Protein AF-A0A377VUH7-F1 (afdb_monomer_lite)

pLDDT: mean 91.0, std 14.17, range [32.56, 98.12]

Secondary structure (DSSP, 8-state):
-EEE-SSHHHHHHHHHHHTTTPPP-EEE-TTSPPPEEEEEEETTEEEEEEEE----TT--SHHHHHHHHHHHTT-S-EEEE--SSSTTTTHHHHHHHHHHTT--EEEE--SS--GGGTT-SEE---HHHHHHHH---SSHHHHHHHHHHHHHHTT---SSSSTTSS--

Sequence (168 aa):
MGLTGIDDAARALSQALANVNVKCDFVSVPTHPTITKLRVLSRNQQLIRLDFEEGFSGVDPQPMHERIQQALGSIGALVLSDYAKGALTSVQTMIRLAREAGVPVLIDPKGTDFERYRGATLLTPNLSEFEAVVGKCQDEAQIVERGMKLIAEFELVGAAGDAALSRG

Foldseek 3Di:
DEEAEPDPVVVVVCVVCVVVVHDDDYDYDPVAHGWDWDFDDDPNDTDDIDTRQQAPAPPDLVVVLVVLLVCLVPDQAAEAEDPVRHNCVVVLSSLVSNVVSVHAYEYADDDQPCLSVANHQYYDYDQVNLCSNQNDDPDPVSVVVSVVVVCVVRVHNYDDDDPPPPPD

Organism: Klebsiella pneumoniae (NCBI:txid573)

Radius of gyration: 18.57 Å; chains: 1; bounding box: 60×32×43 Å

InterPro domains:
  IPR011611 Carbohydrate kinase PfkB [PF00294] (1-154)
  IPR029056 Ribokinase-like [G3DSA:3.40.1190.20] (1-164)
  IPR029056 Ribokinase-like [SSF53613] (2-152)

Structure (mmCIF, N/CA/C/O backbone):
data_AF-A0A377VUH7-F1
#
_entry.id   AF-A0A377VUH7-F1
#
loop_
_atom_site.group_PDB
_atom_site.id
_atom_site.type_symbol
_atom_site.label_atom_id
_atom_site.label_alt_id
_atom_site.label_comp_id
_atom_site.label_asym_id
_atom_site.label_entity_id
_atom_site.label_seq_id
_atom_site.pdbx_PDB_ins_code
_atom_site.Cartn_x
_atom_site.Cartn_y
_atom_site.Cartn_z
_atom_site.occupancy
_atom_site.B_iso_or_equiv
_atom_site.auth_seq_id
_atom_site.auth_comp_id
_atom_site.auth_asym_id
_atom_site.auth_atom_id
_atom_site.pdbx_PDB_model_num
ATOM 1 N N . MET A 1 1 ? 2.798 -7.589 -6.810 1.00 94.56 1 MET A N 1
ATOM 2 C CA . MET A 1 1 ? 3.135 -6.454 -7.699 1.00 94.56 1 MET A CA 1
ATOM 3 C C . MET A 1 1 ? 3.895 -5.411 -6.899 1.00 94.56 1 MET A C 1
ATOM 5 O O . MET A 1 1 ? 3.765 -5.406 -5.681 1.00 94.56 1 MET A O 1
ATOM 9 N N . GLY A 1 2 ? 4.705 -4.575 -7.543 1.00 95.38 2 GLY A N 1
ATOM 10 C CA . GLY A 1 2 ? 5.505 -3.546 -6.867 1.00 95.38 2 GLY A CA 1
ATOM 11 C C . GLY A 1 2 ? 6.485 -2.861 -7.817 1.00 95.38 2 GLY A C 1
ATOM 12 O O . GLY A 1 2 ? 6.648 -3.317 -8.949 1.00 95.38 2 GLY A O 1
ATOM 13 N N . LEU A 1 3 ? 7.101 -1.768 -7.370 1.00 96.44 3 LEU A N 1
ATOM 14 C CA . LEU A 1 3 ? 8.149 -1.065 -8.114 1.00 96.44 3 LEU A CA 1
ATOM 15 C C . LEU A 1 3 ? 9.523 -1.589 -7.687 1.00 96.44 3 LEU A C 1
ATOM 17 O O . LEU A 1 3 ? 9.773 -1.758 -6.493 1.00 96.44 3 LEU A O 1
ATOM 21 N N . THR A 1 4 ? 10.406 -1.841 -8.649 1.00 97.19 4 THR A N 1
ATOM 22 C CA . THR A 1 4 ? 11.798 -2.247 -8.393 1.00 97.19 4 THR A CA 1
ATOM 23 C C . THR A 1 4 ? 12.743 -1.504 -9.323 1.00 97.19 4 THR A C 1
ATOM 25 O O . THR A 1 4 ? 12.325 -1.029 -10.376 1.00 97.19 4 THR A O 1
ATOM 28 N N . GLY A 1 5 ? 14.028 -1.464 -8.986 1.00 96.50 5 GLY A N 1
ATOM 29 C CA . GLY A 1 5 ? 15.066 -1.114 -9.949 1.00 96.50 5 GLY A CA 1
ATOM 30 C C . GLY A 1 5 ? 15.315 -2.226 -10.970 1.00 96.50 5 GLY A C 1
ATOM 31 O O . GLY A 1 5 ? 14.599 -3.236 -11.024 1.00 96.50 5 GLY A O 1
ATOM 32 N N . ILE A 1 6 ? 16.363 -2.040 -11.772 1.00 96.38 6 ILE A N 1
ATOM 33 C CA . ILE A 1 6 ? 16.951 -3.079 -12.631 1.00 96.38 6 ILE A CA 1
ATOM 34 C C . ILE A 1 6 ? 18.318 -3.442 -12.048 1.00 96.38 6 ILE A C 1
ATOM 36 O O . ILE A 1 6 ? 19.361 -3.017 -12.539 1.00 96.38 6 ILE A O 1
ATOM 40 N N . ASP A 1 7 ? 18.304 -4.191 -10.950 1.00 96.00 7 ASP A N 1
ATOM 41 C CA . ASP A 1 7 ? 19.492 -4.465 -10.143 1.00 96.00 7 ASP A CA 1
ATOM 42 C C . ASP A 1 7 ? 19.489 -5.876 -9.529 1.00 96.00 7 ASP A C 1
ATOM 44 O O . ASP A 1 7 ? 18.538 -6.656 -9.654 1.00 96.00 7 ASP A O 1
ATOM 48 N N . ASP A 1 8 ? 20.597 -6.224 -8.870 1.00 96.50 8 ASP A N 1
ATOM 49 C CA . ASP A 1 8 ? 20.756 -7.500 -8.166 1.00 96.50 8 ASP A CA 1
ATOM 50 C C . ASP A 1 8 ? 19.729 -7.699 -7.055 1.00 96.50 8 ASP A C 1
ATOM 52 O O . ASP A 1 8 ? 19.264 -8.819 -6.836 1.00 96.50 8 ASP A O 1
ATOM 56 N N . ALA A 1 9 ? 19.334 -6.619 -6.383 1.00 96.19 9 ALA A N 1
ATOM 57 C CA . ALA A 1 9 ? 18.334 -6.668 -5.331 1.00 96.19 9 ALA A CA 1
ATOM 58 C C . ALA A 1 9 ? 16.955 -7.077 -5.878 1.00 96.19 9 ALA A C 1
ATOM 60 O O . ALA A 1 9 ? 16.310 -7.942 -5.284 1.00 96.19 9 ALA A O 1
ATOM 61 N N . ALA A 1 10 ? 16.531 -6.557 -7.036 1.00 97.19 10 ALA A N 1
ATOM 62 C CA . ALA A 1 10 ? 15.299 -6.977 -7.708 1.00 97.19 10 ALA A CA 1
ATOM 63 C C . ALA A 1 10 ? 15.331 -8.465 -8.094 1.00 97.19 10 ALA A C 1
ATOM 65 O 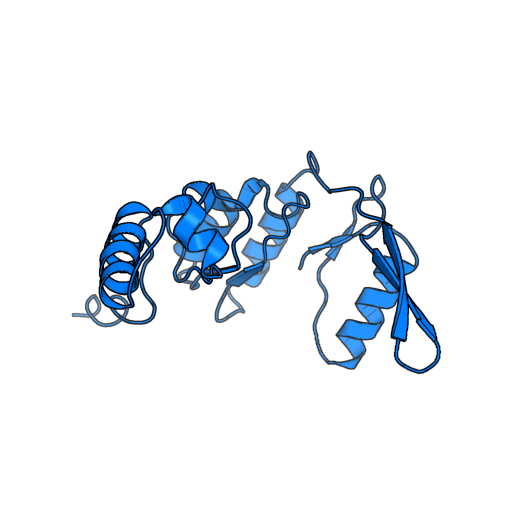O . ALA A 1 10 ? 14.337 -9.183 -7.920 1.00 97.19 10 ALA A O 1
ATOM 66 N N . ARG A 1 11 ? 16.478 -8.951 -8.594 1.00 97.19 11 ARG A N 1
ATOM 67 C CA . ARG A 1 11 ? 16.670 -10.370 -8.945 1.00 97.19 11 ARG A CA 1
ATOM 68 C C . ARG A 1 11 ? 16.591 -11.268 -7.716 1.00 97.19 11 ARG A C 1
ATOM 70 O O . ARG A 1 11 ? 15.830 -12.235 -7.718 1.00 97.19 11 ARG A O 1
ATOM 77 N N . ALA A 1 12 ? 17.325 -10.918 -6.663 1.00 96.81 12 ALA A N 1
ATOM 78 C CA . ALA A 1 12 ? 17.329 -11.653 -5.405 1.00 96.81 12 ALA A CA 1
ATOM 79 C C . ALA A 1 12 ? 15.931 -11.687 -4.767 1.00 96.81 12 ALA A C 1
ATOM 81 O O . ALA A 1 12 ? 15.479 -12.749 -4.341 1.00 96.81 12 ALA A O 1
ATOM 82 N N . LEU A 1 13 ? 15.215 -10.556 -4.771 1.00 96.94 13 LEU A N 1
ATOM 83 C CA . LEU A 1 13 ? 13.836 -10.465 -4.290 1.00 96.94 13 LEU A CA 1
ATOM 84 C C . LEU A 1 13 ? 12.902 -11.389 -5.080 1.00 96.94 13 LEU A C 1
ATOM 86 O O . LEU A 1 13 ? 12.143 -12.156 -4.488 1.00 96.94 13 LEU A O 1
ATOM 90 N N . SER A 1 14 ? 12.984 -11.349 -6.411 1.00 96.94 14 SER A N 1
ATOM 91 C CA . SER A 1 14 ? 12.152 -12.182 -7.285 1.00 96.94 14 SER A CA 1
ATOM 92 C C . SER A 1 14 ? 12.394 -13.673 -7.048 1.00 96.94 14 SER A C 1
ATOM 94 O O . SER A 1 14 ? 11.439 -14.440 -6.961 1.00 96.94 14 SER A O 1
ATOM 96 N N . GLN A 1 15 ? 13.657 -14.080 -6.886 1.00 97.38 15 GLN A N 1
ATOM 97 C CA . GLN A 1 15 ? 14.022 -15.469 -6.612 1.00 97.38 15 GLN A CA 1
ATOM 98 C C . GLN A 1 15 ? 13.568 -15.925 -5.220 1.00 97.38 15 GLN A C 1
ATOM 100 O O . GLN A 1 15 ? 13.014 -17.014 -5.082 1.00 97.38 15 GLN A O 1
ATOM 105 N N . ALA A 1 16 ? 13.753 -15.093 -4.192 1.00 97.12 16 ALA A N 1
ATOM 106 C CA . ALA A 1 16 ? 13.320 -15.405 -2.833 1.00 97.12 16 ALA A CA 1
ATOM 107 C C . ALA A 1 16 ? 11.798 -15.607 -2.748 1.00 97.12 16 ALA A C 1
ATOM 109 O O . ALA A 1 16 ? 11.340 -16.546 -2.101 1.00 97.12 16 ALA A O 1
ATOM 110 N N . LEU A 1 17 ? 11.025 -14.766 -3.441 1.00 97.31 17 LEU A N 1
ATOM 111 C CA . LEU A 1 17 ? 9.568 -14.879 -3.520 1.00 97.31 17 LEU A CA 1
ATOM 112 C C . LEU A 1 17 ? 9.122 -16.097 -4.340 1.00 97.31 17 LEU A C 1
ATOM 114 O O . LEU A 1 17 ? 8.213 -16.815 -3.925 1.00 97.31 17 LEU A O 1
ATOM 118 N N . ALA A 1 18 ? 9.800 -16.393 -5.451 1.00 96.75 18 ALA A N 1
ATOM 119 C CA . ALA A 1 18 ? 9.519 -17.591 -6.240 1.00 96.75 18 ALA A CA 1
ATOM 120 C C . ALA A 1 18 ? 9.730 -18.882 -5.428 1.00 96.75 18 ALA A C 1
ATOM 122 O O . ALA A 1 18 ? 8.913 -19.796 -5.515 1.00 96.75 18 ALA A O 1
ATOM 123 N N . ASN A 1 19 ? 10.760 -18.934 -4.574 1.00 97.56 19 ASN A N 1
ATOM 124 C CA . ASN A 1 19 ? 11.036 -20.084 -3.701 1.00 97.56 19 ASN A CA 1
ATOM 125 C C . ASN A 1 19 ? 9.917 -20.365 -2.681 1.00 97.56 19 ASN A C 1
ATOM 127 O O . ASN A 1 19 ? 9.835 -21.474 -2.157 1.00 97.56 19 ASN A O 1
ATOM 131 N N . VAL A 1 20 ? 9.058 -19.381 -2.402 1.00 97.12 20 VAL A N 1
ATOM 132 C CA . VAL A 1 20 ? 7.871 -19.525 -1.542 1.00 97.12 20 VAL A CA 1
ATOM 133 C C . VAL A 1 20 ? 6.564 -19.482 -2.344 1.00 97.12 20 VAL A C 1
ATOM 135 O O . VAL A 1 20 ? 5.500 -19.231 -1.786 1.00 97.12 20 VAL A O 1
ATOM 138 N N . ASN A 1 21 ? 6.633 -19.757 -3.652 1.00 96.62 21 ASN A N 1
ATOM 139 C CA . ASN A 1 21 ? 5.503 -19.802 -4.588 1.00 96.62 21 ASN A CA 1
ATOM 140 C C . ASN A 1 21 ? 4.727 -18.480 -4.723 1.00 96.62 21 ASN A C 1
ATOM 142 O O . ASN A 1 21 ? 3.541 -18.477 -5.053 1.00 96.62 21 ASN A O 1
ATOM 146 N N . VAL A 1 22 ? 5.392 -17.343 -4.511 1.00 96.69 22 VAL A N 1
ATOM 147 C CA . VAL A 1 22 ? 4.812 -16.022 -4.768 1.00 96.69 22 VAL A CA 1
ATOM 148 C C . VAL A 1 22 ? 5.155 -15.593 -6.191 1.00 96.69 22 VAL A C 1
ATOM 150 O O . VAL A 1 22 ? 6.320 -15.398 -6.540 1.00 96.69 22 VAL A O 1
ATOM 153 N N . LYS A 1 23 ? 4.125 -15.418 -7.027 1.00 94.75 23 LYS A N 1
ATOM 154 C CA . LYS A 1 23 ? 4.284 -14.875 -8.379 1.00 94.75 23 LYS A CA 1
ATOM 155 C C . LYS A 1 23 ? 4.610 -13.383 -8.306 1.00 94.75 23 LYS A C 1
ATOM 157 O O . LYS A 1 23 ? 3.807 -12.577 -7.835 1.00 94.75 23 LYS A O 1
ATOM 162 N N . CYS A 1 24 ? 5.773 -13.019 -8.830 1.00 95.06 24 CYS A N 1
ATOM 163 C CA . CYS A 1 24 ? 6.208 -11.634 -8.932 1.00 95.06 24 CYS A CA 1
ATOM 164 C C . CYS A 1 24 ? 5.764 -11.022 -10.259 1.00 95.06 24 CYS A C 1
ATOM 166 O O . CYS A 1 24 ? 5.950 -11.610 -11.320 1.00 95.06 24 CYS A O 1
ATOM 168 N N . ASP A 1 25 ? 5.218 -9.814 -10.183 1.00 95.56 25 ASP A N 1
ATOM 169 C CA . ASP A 1 25 ? 4.875 -8.991 -11.339 1.00 95.56 25 ASP A CA 1
ATOM 170 C C . ASP A 1 25 ? 5.307 -7.549 -11.033 1.00 95.56 25 ASP A C 1
ATOM 172 O O . ASP A 1 25 ? 4.517 -6.716 -10.581 1.00 95.56 25 ASP A O 1
ATOM 176 N N . PHE A 1 26 ? 6.620 -7.308 -11.120 1.00 96.88 26 PHE A N 1
ATOM 177 C CA . PHE A 1 26 ? 7.263 -6.046 -10.736 1.00 96.88 26 PHE A CA 1
ATOM 178 C C . PHE A 1 26 ? 7.413 -5.088 -11.911 1.00 96.88 26 PHE A C 1
ATOM 180 O O . PHE A 1 26 ? 7.866 -5.484 -12.990 1.00 96.88 26 PHE A O 1
ATOM 187 N N . VAL A 1 27 ? 7.029 -3.831 -11.716 1.00 96.75 27 VAL A N 1
ATOM 188 C CA . VAL A 1 27 ? 7.291 -2.753 -12.670 1.00 96.75 27 VAL A CA 1
ATOM 189 C C . VAL A 1 27 ? 8.708 -2.266 -12.410 1.00 96.75 27 VAL A C 1
ATOM 191 O O . VAL A 1 27 ? 9.000 -1.702 -11.356 1.00 96.75 27 VAL A O 1
ATOM 194 N N . SER A 1 28 ? 9.595 -2.518 -13.365 1.00 96.50 28 SER A N 1
ATOM 195 C CA . SER A 1 28 ? 10.984 -2.090 -13.271 1.00 96.50 28 SER A CA 1
ATOM 196 C C . SER A 1 28 ? 11.128 -0.618 -13.649 1.00 96.50 28 SER A C 1
ATOM 198 O O . SER A 1 28 ? 10.630 -0.182 -14.685 1.00 96.50 28 SER A O 1
ATOM 200 N N . VAL A 1 29 ? 11.852 0.131 -12.826 1.00 96.12 29 VAL A N 1
ATOM 201 C CA . VAL A 1 29 ? 12.105 1.564 -12.961 1.00 96.12 29 VAL A CA 1
ATOM 202 C C . VAL A 1 29 ? 13.625 1.760 -13.036 1.00 96.12 29 VAL A C 1
ATOM 204 O O . VAL A 1 29 ? 14.283 1.763 -12.001 1.00 96.12 29 VAL A O 1
ATOM 207 N N . PRO A 1 30 ? 14.219 1.915 -14.236 1.00 93.56 30 PRO A N 1
ATOM 208 C CA . PRO A 1 30 ? 15.679 1.960 -14.403 1.00 93.56 30 PRO A CA 1
ATOM 209 C C . PRO A 1 30 ? 16.377 3.089 -13.634 1.00 93.56 30 PRO A C 1
ATOM 211 O O . PRO A 1 30 ? 17.567 3.005 -13.357 1.00 93.56 30 PRO A O 1
ATOM 214 N N . THR A 1 31 ? 15.646 4.164 -13.338 1.00 92.50 31 THR A N 1
ATOM 215 C CA . THR A 1 31 ? 16.164 5.377 -12.696 1.00 92.50 31 THR A CA 1
ATOM 216 C C . THR A 1 31 ? 16.220 5.297 -11.174 1.00 92.50 31 THR A C 1
ATOM 218 O O . THR A 1 31 ? 16.730 6.227 -10.562 1.00 92.50 31 THR A O 1
ATOM 221 N N . HIS A 1 32 ? 15.690 4.231 -10.567 1.00 93.62 32 HIS A N 1
ATOM 222 C CA . HIS A 1 32 ? 15.613 4.075 -9.117 1.00 93.62 32 HIS A CA 1
ATOM 223 C C . HIS A 1 32 ? 16.192 2.718 -8.702 1.00 93.62 32 HIS A C 1
ATOM 225 O O . HIS A 1 32 ? 15.935 1.718 -9.377 1.00 93.62 32 HIS A O 1
ATOM 231 N N . PRO A 1 33 ? 16.941 2.639 -7.594 1.00 93.75 33 PRO A N 1
ATOM 232 C CA . PRO A 1 33 ? 17.360 1.364 -7.037 1.00 93.75 33 PRO A CA 1
ATOM 233 C C . PRO A 1 33 ? 16.183 0.649 -6.360 1.00 93.75 33 PRO A C 1
ATOM 235 O O . PRO A 1 33 ? 15.248 1.265 -5.843 1.00 93.75 33 PRO A O 1
ATOM 238 N N . THR A 1 34 ? 16.240 -0.677 -6.300 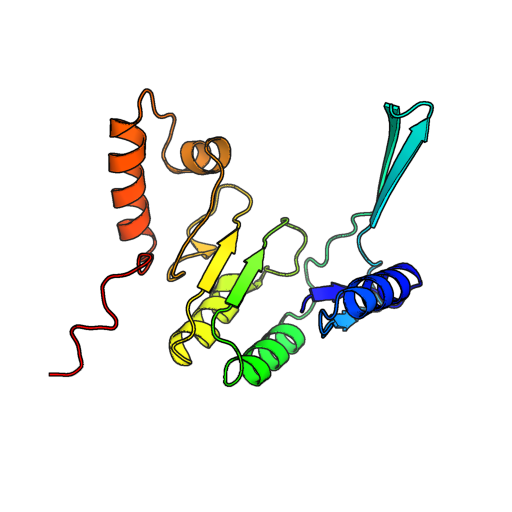1.00 96.44 34 THR A N 1
ATOM 239 C CA . THR A 1 34 ? 15.342 -1.463 -5.452 1.00 96.44 34 THR A CA 1
ATOM 240 C C . THR A 1 34 ? 15.616 -1.146 -3.986 1.00 96.44 34 THR A C 1
ATOM 242 O O . THR A 1 34 ? 16.751 -1.247 -3.516 1.00 96.44 34 THR A O 1
ATOM 245 N N . ILE A 1 35 ? 14.563 -0.804 -3.242 1.00 95.00 35 ILE A N 1
ATOM 246 C CA . ILE A 1 35 ? 14.672 -0.474 -1.820 1.00 95.00 35 ILE A CA 1
ATOM 247 C C . ILE A 1 35 ? 15.173 -1.688 -1.032 1.00 95.00 35 ILE A C 1
ATOM 249 O O . ILE A 1 35 ? 14.584 -2.769 -1.091 1.00 95.00 35 ILE A O 1
ATOM 253 N N . THR A 1 36 ? 16.234 -1.504 -0.244 1.00 93.94 36 THR A N 1
ATOM 254 C CA . THR A 1 36 ? 16.803 -2.562 0.601 1.00 93.94 36 THR A CA 1
ATOM 255 C C . THR A 1 36 ? 17.074 -2.081 2.023 1.00 93.94 36 THR A C 1
ATOM 257 O O . THR A 1 36 ? 17.367 -0.913 2.274 1.00 93.94 36 THR A O 1
ATOM 260 N N . LYS A 1 37 ? 16.976 -3.014 2.978 1.00 92.44 37 LYS A N 1
ATOM 261 C CA . LYS A 1 37 ? 17.347 -2.800 4.384 1.00 92.44 37 LYS A CA 1
ATOM 262 C C . LYS A 1 37 ? 18.359 -3.851 4.804 1.00 92.44 37 LYS A C 1
ATOM 264 O O . LYS A 1 37 ? 17.994 -5.001 5.060 1.00 92.44 37 LYS A O 1
ATOM 269 N N . LEU A 1 38 ? 19.624 -3.463 4.895 1.00 90.88 38 LEU A N 1
ATOM 270 C CA . LEU A 1 38 ? 20.700 -4.348 5.317 1.00 90.88 38 LEU A CA 1
ATOM 271 C C . LEU A 1 38 ? 20.850 -4.292 6.842 1.00 90.88 38 LEU A C 1
ATOM 273 O O . LEU A 1 38 ? 21.042 -3.227 7.428 1.00 90.88 38 LEU A O 1
ATOM 277 N N . ARG A 1 39 ? 20.767 -5.455 7.494 1.00 93.75 39 ARG A N 1
ATOM 278 C CA . ARG A 1 39 ? 20.990 -5.610 8.938 1.00 93.75 39 ARG A CA 1
ATOM 279 C C . ARG A 1 39 ? 22.288 -6.377 9.172 1.00 93.75 39 ARG A C 1
ATOM 281 O O . ARG A 1 39 ? 22.404 -7.521 8.743 1.00 93.75 39 ARG A O 1
ATOM 288 N N . VAL A 1 40 ? 23.238 -5.768 9.876 1.00 92.00 40 VAL A N 1
ATOM 289 C CA . VAL A 1 40 ? 24.474 -6.425 10.327 1.00 92.00 40 VAL A CA 1
ATOM 290 C C . VAL A 1 40 ? 24.229 -6.988 11.720 1.00 92.00 40 VAL A C 1
ATOM 292 O O . VAL A 1 40 ? 23.865 -6.245 12.632 1.00 92.00 40 VAL A O 1
ATOM 295 N N . LEU A 1 41 ? 24.410 -8.295 11.880 1.00 92.75 41 LEU A N 1
ATOM 296 C CA . LEU A 1 41 ? 24.122 -9.030 13.111 1.00 92.75 41 LEU A CA 1
ATOM 297 C C . LEU A 1 41 ? 25.415 -9.643 13.675 1.00 92.75 41 LEU A C 1
ATOM 299 O O . LEU A 1 41 ? 26.252 -10.126 12.918 1.00 92.75 41 LEU A O 1
ATOM 303 N N . SER A 1 42 ? 25.565 -9.668 15.000 1.00 93.06 42 SER A N 1
ATOM 304 C CA . SER A 1 42 ? 26.618 -10.408 15.711 1.00 93.06 42 SER A CA 1
ATOM 305 C C . SER A 1 42 ? 26.057 -10.986 17.001 1.00 93.06 42 SER A C 1
ATOM 307 O O . SER A 1 42 ? 25.375 -10.281 17.738 1.00 93.06 42 SER A O 1
ATOM 309 N N . ARG A 1 43 ? 26.321 -12.270 17.280 1.00 91.75 43 ARG A N 1
ATOM 310 C CA . ARG A 1 43 ? 25.819 -12.973 18.481 1.00 91.75 43 ARG A CA 1
ATOM 311 C C . ARG A 1 43 ? 24.312 -12.749 18.718 1.00 91.75 43 ARG A C 1
ATOM 313 O O . ARG A 1 43 ? 23.893 -12.446 19.830 1.00 91.75 43 ARG A O 1
ATOM 320 N N . ASN A 1 44 ? 23.514 -12.844 17.652 1.00 88.62 44 ASN A N 1
ATOM 321 C CA . ASN A 1 44 ? 22.062 -12.603 17.639 1.00 88.62 44 ASN A CA 1
ATOM 322 C C . ASN A 1 44 ? 21.626 -11.169 18.013 1.00 88.62 44 ASN A C 1
ATOM 324 O O . ASN A 1 44 ? 20.442 -10.928 18.231 1.00 88.62 44 ASN A O 1
ATOM 328 N N . GLN A 1 45 ? 22.547 -10.204 18.043 1.00 89.94 45 GLN A N 1
ATOM 329 C CA . GLN A 1 45 ? 22.254 -8.784 18.238 1.00 89.94 45 GLN A CA 1
ATOM 330 C C . GLN A 1 45 ? 22.438 -8.017 16.929 1.00 89.94 45 GLN A C 1
ATOM 332 O O . GLN A 1 45 ? 23.411 -8.233 16.204 1.00 89.94 45 GLN A O 1
ATOM 337 N N . GLN A 1 46 ? 21.512 -7.107 16.622 1.00 91.00 46 GLN A N 1
ATOM 338 C CA . GLN A 1 46 ? 21.657 -6.200 15.486 1.00 91.00 46 GLN A CA 1
ATOM 339 C C . GLN A 1 46 ? 22.633 -5.082 15.846 1.00 91.00 46 GLN A C 1
ATOM 341 O O . GLN A 1 46 ? 22.352 -4.269 16.720 1.00 91.00 46 GLN A O 1
ATOM 346 N N . LEU A 1 47 ? 23.771 -5.054 15.154 1.00 92.94 47 LEU A N 1
ATOM 347 C CA . LEU A 1 47 ? 24.812 -4.048 15.328 1.00 92.94 47 LEU A CA 1
ATOM 348 C C . LEU A 1 47 ? 24.514 -2.789 14.515 1.00 92.94 47 LEU A C 1
ATOM 350 O O . LEU A 1 47 ? 24.614 -1.682 15.031 1.00 92.94 47 LEU A O 1
ATOM 354 N N . ILE A 1 48 ? 24.180 -2.957 13.231 1.00 93.94 48 ILE A N 1
ATOM 355 C CA . ILE A 1 48 ? 24.027 -1.843 12.285 1.00 93.94 48 ILE A CA 1
ATOM 356 C C . ILE A 1 48 ? 22.812 -2.090 11.391 1.00 93.94 48 ILE A C 1
ATOM 358 O O . ILE A 1 48 ? 22.532 -3.226 10.996 1.00 93.94 48 ILE A O 1
ATOM 362 N N . ARG A 1 49 ? 22.091 -1.012 11.067 1.00 92.25 49 ARG A N 1
ATOM 363 C CA . ARG A 1 49 ? 21.094 -0.976 9.993 1.00 92.25 49 ARG A CA 1
ATOM 364 C C . ARG A 1 49 ? 21.533 0.026 8.933 1.00 92.25 49 ARG A C 1
ATOM 366 O O . ARG A 1 49 ? 21.797 1.175 9.271 1.00 92.25 49 ARG A O 1
ATOM 373 N N . LEU A 1 50 ? 21.593 -0.413 7.682 1.00 91.19 50 LEU A N 1
ATOM 374 C CA . LEU A 1 50 ? 21.812 0.445 6.522 1.00 91.19 50 LEU A CA 1
ATOM 375 C C . LEU A 1 50 ? 20.546 0.393 5.666 1.00 91.19 50 LEU A C 1
ATOM 377 O O . LEU A 1 50 ? 20.153 -0.677 5.198 1.00 91.19 50 LEU A O 1
ATOM 381 N N . ASP A 1 51 ? 19.898 1.544 5.522 1.00 90.62 51 ASP A N 1
ATOM 382 C CA . ASP A 1 51 ? 18.647 1.705 4.786 1.00 90.62 51 ASP A CA 1
ATOM 383 C C . ASP A 1 51 ? 18.974 2.372 3.433 1.00 90.62 51 ASP A C 1
ATOM 385 O O . ASP A 1 51 ? 19.471 3.497 3.399 1.00 90.62 51 ASP A O 1
ATOM 389 N N . PHE A 1 52 ? 18.717 1.673 2.324 1.00 88.50 52 PHE A N 1
ATOM 390 C CA . PHE A 1 52 ? 18.862 2.193 0.960 1.00 88.50 52 PHE A CA 1
ATOM 391 C C . PHE A 1 52 ? 17.457 2.414 0.393 1.00 88.50 52 PHE A C 1
ATOM 393 O O . PHE A 1 52 ? 16.831 1.485 -0.119 1.00 88.50 52 PHE A O 1
ATOM 400 N N . GLU A 1 53 ? 16.922 3.623 0.576 1.00 83.12 53 GLU A N 1
ATOM 401 C CA . GLU A 1 53 ? 15.495 3.918 0.389 1.00 83.12 53 GLU A CA 1
ATOM 402 C C . GLU A 1 53 ? 15.239 5.139 -0.504 1.00 83.12 53 GLU A C 1
ATOM 404 O O . GLU A 1 53 ? 14.519 6.062 -0.112 1.00 83.12 53 GLU A O 1
ATOM 409 N N . GLU A 1 54 ? 15.788 5.146 -1.717 1.00 86.62 54 GLU A N 1
ATOM 410 C CA . GLU A 1 54 ? 15.320 6.086 -2.739 1.00 86.62 54 GLU A CA 1
ATOM 411 C C . GLU A 1 54 ? 13.876 5.727 -3.114 1.00 86.62 54 GLU A C 1
ATOM 413 O O . GLU A 1 54 ? 13.586 4.644 -3.622 1.00 86.62 54 GLU A O 1
ATOM 418 N N . GLY A 1 55 ? 12.941 6.607 -2.752 1.00 86.75 55 GLY A N 1
ATOM 419 C CA . GLY A 1 55 ? 11.522 6.406 -3.013 1.00 86.75 55 GLY A CA 1
ATOM 420 C C . GLY A 1 55 ? 11.194 6.579 -4.492 1.00 86.75 55 GLY A C 1
ATOM 421 O O . GLY A 1 55 ? 11.837 7.338 -5.200 1.00 86.75 55 GLY A O 1
ATOM 422 N N . PHE A 1 56 ? 10.121 5.940 -4.936 1.00 91.75 56 PHE A N 1
ATOM 423 C CA . PHE A 1 56 ? 9.614 5.998 -6.305 1.00 91.75 56 PHE A CA 1
ATOM 424 C C . PHE A 1 56 ? 8.631 7.163 -6.523 1.00 91.75 56 PHE A C 1
ATOM 426 O O . PHE A 1 56 ? 7.667 7.053 -7.282 1.00 91.75 56 PHE A O 1
ATOM 433 N N . SER A 1 57 ? 8.799 8.273 -5.802 1.00 87.12 57 SER A N 1
ATOM 434 C CA . SER A 1 57 ? 7.961 9.460 -6.000 1.00 87.12 57 SER A CA 1
ATOM 435 C C . SER A 1 57 ? 8.163 10.019 -7.409 1.00 87.12 57 SER A C 1
ATOM 437 O O . SER A 1 57 ? 9.298 10.220 -7.828 1.00 87.12 57 SER A O 1
ATOM 439 N N . GLY A 1 58 ? 7.075 10.302 -8.124 1.00 88.12 58 GLY A N 1
ATOM 440 C CA . GLY A 1 58 ? 7.135 10.830 -9.492 1.00 88.12 58 GLY A CA 1
ATOM 441 C C . GLY A 1 58 ? 7.333 9.774 -10.585 1.00 88.12 58 GLY A C 1
ATOM 442 O O . GLY A 1 58 ? 7.383 10.133 -11.759 1.00 88.12 58 GLY A O 1
ATOM 443 N N . VAL A 1 59 ? 7.406 8.486 -10.234 1.00 93.38 59 VAL A N 1
ATOM 444 C CA . VAL A 1 59 ? 7.313 7.397 -11.216 1.00 93.38 59 VAL A CA 1
ATOM 445 C C . VAL A 1 59 ? 5.905 7.361 -11.803 1.00 93.38 59 VAL A C 1
ATOM 447 O O . VAL A 1 59 ? 4.923 7.502 -11.071 1.00 93.38 59 VAL A O 1
ATOM 450 N N . ASP A 1 60 ? 5.815 7.152 -13.117 1.00 94.75 60 ASP A N 1
ATOM 451 C CA . ASP A 1 60 ? 4.542 6.977 -13.812 1.00 94.75 60 ASP A CA 1
ATOM 452 C C . ASP A 1 60 ? 3.756 5.802 -13.196 1.00 94.75 60 ASP A C 1
ATOM 454 O O . ASP A 1 60 ? 4.244 4.667 -13.196 1.00 94.75 60 ASP A O 1
ATOM 458 N N . PRO A 1 61 ? 2.554 6.042 -12.641 1.00 95.25 61 PRO A N 1
ATOM 459 C CA . PRO A 1 61 ? 1.758 4.982 -12.042 1.00 95.25 61 PRO A CA 1
ATOM 460 C C . PRO A 1 61 ? 1.064 4.080 -13.070 1.00 95.25 61 PRO A C 1
ATOM 462 O O . PRO A 1 61 ? 0.590 3.005 -12.692 1.00 95.25 61 PRO A O 1
ATOM 465 N N . GLN A 1 62 ? 0.986 4.490 -14.339 1.00 96.56 62 GLN A N 1
ATOM 466 C CA . GLN A 1 62 ? 0.192 3.817 -15.363 1.00 96.56 62 GLN A CA 1
ATOM 467 C C . GLN A 1 62 ? 0.555 2.329 -15.547 1.00 96.56 62 GLN A C 1
ATOM 469 O O . GLN A 1 62 ? -0.359 1.499 -15.529 1.00 96.56 62 GLN A O 1
ATOM 474 N N . PRO A 1 63 ? 1.843 1.920 -15.587 1.00 96.62 63 PRO A N 1
ATOM 475 C CA . PRO A 1 63 ? 2.194 0.502 -15.695 1.00 96.62 63 PRO A CA 1
ATOM 476 C C . PRO A 1 63 ? 1.724 -0.342 -14.501 1.00 96.62 63 PRO A C 1
ATOM 478 O O . PRO A 1 63 ? 1.475 -1.539 -14.643 1.00 96.62 63 PRO A O 1
ATOM 481 N N . MET A 1 64 ? 1.606 0.257 -13.309 1.00 96.69 64 MET A N 1
ATOM 482 C CA . MET A 1 64 ? 1.058 -0.426 -12.134 1.00 96.69 64 MET A CA 1
ATOM 483 C C . MET A 1 64 ? -0.455 -0.610 -12.269 1.00 96.69 64 MET A C 1
ATOM 485 O O . MET A 1 64 ? -0.972 -1.685 -11.972 1.00 96.69 64 MET A O 1
ATOM 489 N N . HIS A 1 65 ? -1.165 0.423 -12.736 1.00 97.19 65 HIS A N 1
ATOM 490 C CA . HIS A 1 65 ? -2.613 0.371 -12.959 1.00 97.19 65 HIS A CA 1
ATOM 491 C C . HIS A 1 65 ? -2.993 -0.697 -13.979 1.00 97.19 65 HIS A C 1
ATOM 493 O O . HIS A 1 65 ? -3.895 -1.487 -13.714 1.00 97.19 65 HIS A O 1
ATOM 499 N N . GLU A 1 66 ? -2.268 -0.777 -15.094 1.00 97.12 66 GLU A N 1
ATOM 500 C CA . GLU A 1 66 ? -2.510 -1.771 -16.145 1.00 97.12 66 GLU A CA 1
ATOM 501 C C . GLU A 1 66 ? -2.364 -3.204 -15.628 1.00 97.12 66 GLU A C 1
ATOM 503 O O . GLU A 1 66 ? -3.225 -4.048 -15.882 1.00 97.12 66 GLU A O 1
ATOM 508 N N . ARG A 1 67 ? -1.315 -3.478 -14.845 1.00 96.94 67 ARG A N 1
ATOM 509 C CA . ARG A 1 67 ? -1.098 -4.806 -14.250 1.00 96.94 67 ARG A CA 1
ATOM 510 C C . ARG A 1 67 ? -2.167 -5.161 -13.234 1.00 96.94 67 ARG A C 1
ATOM 512 O O . ARG A 1 67 ? -2.675 -6.280 -13.262 1.00 96.94 67 ARG A O 1
ATOM 519 N N . ILE A 1 68 ? -2.544 -4.211 -12.373 1.00 97.31 68 ILE A N 1
ATOM 520 C CA . ILE A 1 68 ? -3.661 -4.396 -11.441 1.00 97.31 68 ILE A CA 1
ATOM 521 C C . ILE A 1 68 ? -4.915 -4.751 -12.238 1.00 97.31 68 ILE A C 1
ATOM 523 O O . ILE A 1 68 ? -5.490 -5.810 -12.002 1.00 97.31 68 ILE A O 1
ATOM 527 N N . GLN A 1 69 ? -5.288 -3.939 -13.229 1.00 97.06 69 GLN A N 1
ATOM 528 C CA . GLN A 1 69 ? -6.488 -4.143 -14.038 1.00 97.06 69 GLN A CA 1
ATOM 529 C C . GLN A 1 69 ? -6.514 -5.517 -14.726 1.00 97.06 69 GLN A C 1
ATOM 531 O O . GLN A 1 69 ? -7.549 -6.180 -14.721 1.00 97.06 69 GLN A O 1
ATOM 536 N N . GLN A 1 70 ? -5.379 -5.982 -15.254 1.00 96.88 70 GLN A N 1
ATOM 537 C CA . GLN A 1 70 ? -5.255 -7.319 -15.846 1.00 96.88 70 GLN A CA 1
ATOM 538 C C . GLN A 1 70 ? -5.432 -8.449 -14.820 1.00 96.88 70 GLN A C 1
ATOM 540 O O . GLN A 1 70 ? -5.965 -9.506 -15.156 1.00 96.88 70 GLN A O 1
ATOM 545 N N . ALA A 1 71 ? -4.998 -8.248 -13.574 1.00 96.81 71 ALA A N 1
ATOM 546 C CA . ALA A 1 71 ? -5.075 -9.265 -12.529 1.00 96.81 71 ALA A CA 1
ATOM 547 C C . ALA A 1 71 ? -6.425 -9.313 -11.802 1.00 96.81 71 ALA A C 1
ATOM 549 O O . ALA A 1 71 ? -6.768 -10.376 -11.282 1.00 96.81 71 ALA A O 1
ATOM 550 N N . LEU A 1 72 ? -7.190 -8.213 -11.768 1.00 96.69 72 LEU A N 1
ATOM 551 C CA . LEU A 1 72 ? -8.427 -8.095 -10.980 1.00 96.69 72 LEU A CA 1
ATOM 552 C C . LEU A 1 72 ? -9.420 -9.238 -11.232 1.00 96.69 72 LEU A C 1
ATOM 554 O O . LEU A 1 72 ? -9.986 -9.763 -10.281 1.00 96.69 72 LEU A O 1
ATOM 558 N N . GLY A 1 73 ? -9.566 -9.698 -12.478 1.00 95.19 73 GLY A N 1
ATOM 559 C CA . GLY A 1 73 ? -10.470 -10.808 -12.816 1.00 95.19 73 GLY A CA 1
ATOM 560 C C . GLY A 1 73 ? -10.041 -12.188 -12.295 1.00 95.19 73 GLY A C 1
ATOM 561 O O . GLY A 1 73 ? -10.784 -13.153 -12.444 1.00 95.19 73 GLY A O 1
ATOM 562 N N . SER A 1 74 ? -8.845 -12.3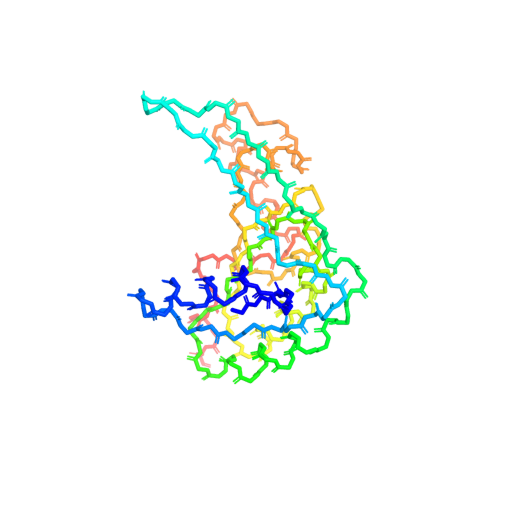05 -11.712 1.00 95.75 74 SER A N 1
ATOM 563 C CA . SER A 1 74 ? -8.241 -13.574 -11.274 1.00 95.75 74 SER A CA 1
ATOM 564 C C . SER A 1 74 ? -7.901 -13.633 -9.783 1.00 95.75 74 SER A C 1
ATOM 566 O O . SER A 1 74 ? -7.398 -14.653 -9.314 1.00 95.75 74 SER A O 1
ATOM 568 N N . ILE A 1 75 ? -8.159 -12.560 -9.031 1.00 97.12 75 ILE A N 1
ATOM 569 C CA . ILE A 1 75 ? -7.828 -12.463 -7.604 1.00 97.12 75 ILE A CA 1
ATOM 570 C C . ILE A 1 75 ? -9.094 -12.317 -6.759 1.00 97.12 75 ILE A C 1
ATOM 572 O O . ILE A 1 75 ? -10.080 -11.731 -7.190 1.00 97.12 75 ILE A O 1
ATOM 576 N N . GLY A 1 76 ? -9.059 -12.834 -5.529 1.00 97.25 76 GLY A N 1
ATOM 577 C CA . GLY A 1 76 ? -10.171 -12.696 -4.578 1.00 97.25 76 GLY A CA 1
ATOM 578 C C . GLY A 1 76 ? -10.143 -11.404 -3.755 1.00 97.25 76 GLY A C 1
ATOM 579 O O . GLY A 1 76 ? -11.156 -11.039 -3.171 1.00 97.25 76 GLY A O 1
ATOM 580 N N . ALA A 1 77 ? -8.993 -10.731 -3.679 1.00 97.25 77 ALA A N 1
ATOM 581 C CA . ALA A 1 77 ? -8.805 -9.480 -2.950 1.00 97.25 77 ALA A CA 1
ATOM 582 C C . ALA A 1 77 ? -7.548 -8.752 -3.447 1.00 97.25 77 ALA A C 1
ATOM 584 O O . ALA A 1 77 ? -6.593 -9.395 -3.892 1.00 97.25 77 ALA A O 1
ATOM 585 N N . LEU A 1 78 ? -7.527 -7.425 -3.309 1.00 97.88 78 LEU A N 1
ATOM 586 C CA . LEU A 1 78 ? -6.358 -6.580 -3.538 1.00 97.88 78 LEU A CA 1
ATOM 587 C C . LEU A 1 78 ? -5.835 -6.057 -2.195 1.00 97.88 78 LEU A C 1
ATOM 589 O O . LEU A 1 78 ? -6.550 -5.363 -1.478 1.00 97.88 78 LEU A O 1
ATOM 593 N N . VAL A 1 79 ? -4.581 -6.369 -1.866 1.00 97.81 79 VAL A N 1
ATOM 594 C CA . VAL A 1 79 ? -3.906 -5.849 -0.668 1.00 97.81 79 VAL A CA 1
ATOM 595 C C . VAL A 1 79 ? -2.919 -4.761 -1.080 1.00 97.81 79 VAL A C 1
ATOM 597 O O . VAL A 1 79 ? -2.034 -5.008 -1.902 1.00 97.81 79 VAL A O 1
ATOM 600 N N . LEU A 1 80 ? -3.064 -3.568 -0.507 1.00 97.56 80 LEU A N 1
ATOM 601 C CA . LEU A 1 80 ? -2.195 -2.417 -0.734 1.00 97.56 80 LEU A CA 1
ATOM 602 C C . LEU A 1 80 ? -1.459 -2.077 0.565 1.00 97.56 80 LEU A C 1
ATOM 604 O O . LEU A 1 80 ? -2.044 -1.531 1.496 1.00 97.56 80 LEU A O 1
ATOM 608 N N . SER A 1 81 ? -0.170 -2.399 0.630 1.00 96.00 81 SER A N 1
ATOM 609 C CA . SER A 1 81 ? 0.676 -2.064 1.780 1.00 96.00 81 SER A CA 1
ATOM 610 C C . SER A 1 81 ? 1.443 -0.772 1.517 1.00 96.00 81 SER A C 1
ATOM 612 O O . SER A 1 81 ? 2.355 -0.758 0.683 1.00 96.00 81 SER A O 1
ATOM 614 N N . ASP A 1 82 ? 1.077 0.318 2.199 1.00 94.94 82 ASP A N 1
ATOM 615 C CA . ASP A 1 82 ? 1.762 1.601 2.045 1.00 94.94 82 ASP A CA 1
ATOM 616 C C . ASP A 1 82 ? 2.970 1.694 2.983 1.00 94.94 82 ASP A C 1
ATOM 618 O O . ASP A 1 82 ? 2.884 1.510 4.191 1.00 94.94 82 ASP A O 1
ATOM 622 N N . TYR A 1 83 ? 4.123 2.028 2.413 1.00 92.25 83 TYR A N 1
ATOM 623 C CA . TYR A 1 83 ? 5.351 2.315 3.158 1.00 92.25 83 TYR A CA 1
ATOM 624 C C . TYR A 1 83 ? 5.812 3.768 2.975 1.00 92.25 83 TYR A C 1
ATOM 626 O O . TYR A 1 83 ? 6.928 4.117 3.363 1.00 92.25 83 TYR A O 1
ATOM 634 N N . ALA A 1 84 ? 4.975 4.616 2.364 1.00 90.75 84 ALA A N 1
ATOM 635 C CA . ALA A 1 84 ? 5.277 5.991 1.978 1.00 90.75 84 ALA A CA 1
ATOM 636 C C . ALA A 1 84 ? 6.528 6.102 1.081 1.00 90.75 84 ALA A C 1
ATOM 638 O O . ALA A 1 84 ? 7.326 7.028 1.204 1.00 90.75 84 ALA A O 1
ATOM 639 N N . LYS A 1 85 ? 6.709 5.130 0.171 1.00 92.31 85 LYS A N 1
ATOM 640 C CA . LYS A 1 85 ? 7.850 5.046 -0.767 1.00 92.31 85 LYS A CA 1
ATOM 641 C C . LYS A 1 85 ? 7.480 5.292 -2.231 1.00 92.31 85 LYS A C 1
ATOM 643 O O . LYS A 1 85 ? 8.252 4.958 -3.119 1.00 92.31 85 LYS A O 1
ATOM 648 N N . GLY A 1 86 ? 6.303 5.854 -2.501 1.00 91.88 86 GLY A N 1
ATOM 649 C CA . GLY A 1 86 ? 5.894 6.299 -3.841 1.00 91.88 86 GLY A CA 1
ATOM 650 C C . GLY A 1 86 ? 5.129 5.274 -4.686 1.00 91.88 86 GLY A C 1
ATOM 651 O O . GLY A 1 86 ? 4.371 5.675 -5.564 1.00 91.88 86 GLY A O 1
ATOM 652 N N . ALA A 1 87 ? 5.207 3.975 -4.380 1.00 93.06 87 ALA A N 1
ATOM 653 C CA . ALA A 1 87 ? 4.483 2.945 -5.140 1.00 93.06 87 ALA A CA 1
ATOM 654 C C . ALA A 1 87 ? 2.952 3.124 -5.129 1.00 93.06 87 ALA A C 1
ATOM 656 O O . ALA A 1 87 ? 2.285 2.800 -6.106 1.00 93.06 87 ALA A O 1
ATOM 657 N N . LEU A 1 88 ? 2.403 3.676 -4.044 1.00 95.12 88 LEU A N 1
ATOM 658 C CA . LEU A 1 88 ? 0.968 3.903 -3.866 1.00 95.12 88 LEU A CA 1
ATOM 659 C C . LEU A 1 88 ? 0.559 5.373 -4.051 1.00 95.12 88 LEU A C 1
ATOM 661 O O . LEU A 1 88 ? -0.490 5.789 -3.569 1.00 95.12 88 LEU A O 1
ATOM 665 N N . THR A 1 89 ? 1.354 6.185 -4.759 1.00 92.31 89 THR A N 1
ATOM 666 C CA . THR A 1 89 ? 1.042 7.616 -4.986 1.00 92.31 89 THR A CA 1
ATOM 667 C C . THR A 1 89 ? -0.362 7.820 -5.568 1.00 92.31 89 THR A C 1
ATOM 669 O O . THR A 1 89 ? -1.073 8.735 -5.170 1.00 92.31 89 THR A O 1
ATOM 672 N N . SER A 1 90 ? -0.808 6.916 -6.442 1.00 95.31 90 SER A N 1
ATOM 673 C CA . SER A 1 90 ? -2.121 6.930 -7.100 1.00 95.31 90 SER A CA 1
ATOM 674 C C . SER A 1 90 ? -3.105 5.893 -6.528 1.00 95.31 90 SER A C 1
ATOM 676 O O . SER A 1 90 ? -3.937 5.348 -7.258 1.00 95.31 90 SER A O 1
ATOM 678 N N . VAL A 1 91 ? -3.019 5.612 -5.222 1.00 96.88 91 VAL A N 1
ATOM 679 C CA . VAL A 1 91 ? -3.826 4.598 -4.511 1.00 96.88 91 VAL A CA 1
ATOM 680 C C . VAL A 1 91 ? -5.335 4.721 -4.748 1.00 96.88 91 VAL A C 1
ATOM 682 O O . VAL A 1 91 ? -5.988 3.706 -4.960 1.00 96.88 91 VAL A O 1
ATOM 685 N N . GLN A 1 92 ? -5.886 5.936 -4.830 1.00 96.94 92 GLN A N 1
ATOM 686 C CA . GLN A 1 92 ? -7.310 6.155 -5.129 1.00 96.94 92 GLN A CA 1
ATOM 687 C C . GLN A 1 92 ? -7.743 5.547 -6.471 1.00 96.94 92 GLN A C 1
ATOM 689 O O . GLN A 1 92 ? -8.811 4.946 -6.572 1.00 96.94 92 GLN A O 1
ATOM 694 N N . THR A 1 93 ? -6.899 5.631 -7.504 1.00 97.69 93 THR A N 1
ATOM 695 C CA . THR A 1 93 ? -7.179 4.977 -8.791 1.00 97.69 93 THR A CA 1
ATOM 696 C C . THR A 1 93 ? -7.147 3.456 -8.654 1.00 97.69 93 THR A C 1
ATOM 698 O O . THR A 1 93 ? -8.006 2.785 -9.215 1.00 97.69 93 THR A O 1
ATOM 701 N N . MET A 1 94 ? -6.215 2.905 -7.870 1.00 97.88 94 MET A N 1
ATOM 702 C CA . MET A 1 94 ? -6.135 1.459 -7.623 1.00 97.88 94 MET A CA 1
ATOM 703 C C . MET A 1 94 ? -7.373 0.943 -6.876 1.00 97.88 94 MET A C 1
ATOM 705 O O . MET A 1 94 ? -7.929 -0.087 -7.256 1.00 97.88 94 MET A O 1
ATOM 709 N N . ILE A 1 95 ? -7.834 1.685 -5.861 1.00 97.81 95 ILE A N 1
ATOM 710 C CA . ILE A 1 95 ? -9.072 1.393 -5.126 1.00 97.81 95 ILE A CA 1
ATOM 711 C C . ILE A 1 95 ? -10.262 1.405 -6.087 1.00 97.81 95 ILE A C 1
ATOM 713 O O . ILE A 1 95 ? -11.039 0.454 -6.104 1.00 97.81 95 ILE A O 1
ATOM 717 N N . ARG A 1 96 ? -10.391 2.451 -6.914 1.00 97.44 96 ARG A N 1
ATOM 718 C CA . ARG A 1 96 ? -11.486 2.575 -7.885 1.00 97.44 96 ARG A CA 1
ATOM 719 C C . ARG A 1 96 ? -11.524 1.396 -8.860 1.00 97.44 96 ARG A C 1
ATOM 721 O O . ARG A 1 96 ? -12.574 0.777 -8.981 1.00 97.44 96 ARG A O 1
ATOM 728 N N . LEU A 1 97 ? -10.392 1.049 -9.479 1.00 97.81 97 LEU A N 1
ATOM 729 C CA . LEU A 1 97 ? -10.297 -0.088 -10.406 1.00 97.81 97 LEU A CA 1
ATOM 730 C C . LEU A 1 97 ? -10.777 -1.391 -9.750 1.00 97.81 97 LEU A C 1
ATOM 732 O O . LEU A 1 97 ? -11.567 -2.132 -10.330 1.00 97.81 97 LEU A O 1
ATOM 736 N N . ALA A 1 98 ? -10.332 -1.659 -8.520 1.00 97.69 98 ALA A N 1
ATOM 737 C CA . ALA A 1 98 ? -10.727 -2.857 -7.790 1.00 97.69 98 ALA A CA 1
ATOM 738 C C . ALA A 1 98 ? -12.217 -2.860 -7.416 1.00 97.69 98 ALA A C 1
ATOM 740 O O . ALA A 1 98 ? -12.885 -3.879 -7.593 1.00 97.69 98 ALA A O 1
ATOM 741 N N . ARG A 1 99 ? -12.761 -1.718 -6.974 1.00 95.56 99 ARG A N 1
ATOM 742 C CA . ARG A 1 99 ? -14.193 -1.570 -6.669 1.00 95.56 99 ARG A CA 1
ATOM 743 C C . ARG A 1 99 ? -15.070 -1.786 -7.897 1.00 95.56 99 ARG A C 1
ATOM 745 O O . ARG A 1 99 ? -16.062 -2.499 -7.801 1.00 95.56 99 ARG A O 1
ATOM 752 N N . GLU A 1 100 ? -14.701 -1.204 -9.037 1.00 95.81 100 GLU A N 1
ATOM 753 C CA . GLU A 1 100 ? -15.405 -1.395 -10.314 1.00 95.81 100 GLU A CA 1
ATOM 754 C C . GLU A 1 100 ? -15.404 -2.869 -10.747 1.00 95.81 100 GLU A C 1
ATOM 756 O O . GLU A 1 100 ? -16.384 -3.349 -11.311 1.00 95.81 100 GLU A O 1
ATOM 761 N N . ALA A 1 101 ? -14.342 -3.609 -10.417 1.00 96.81 101 ALA A N 1
ATOM 762 C CA . ALA A 1 101 ? -14.248 -5.050 -10.641 1.00 96.81 101 ALA A CA 1
ATOM 763 C C . ALA A 1 101 ? -14.916 -5.911 -9.546 1.00 96.81 101 ALA A C 1
ATOM 765 O O . ALA A 1 101 ? -14.889 -7.137 -9.642 1.00 96.81 101 ALA A O 1
ATOM 766 N N . GLY A 1 102 ? -15.494 -5.311 -8.498 1.00 96.06 102 GLY A N 1
ATOM 767 C CA . GLY A 1 102 ? -16.091 -6.036 -7.371 1.00 96.06 102 GLY A CA 1
ATOM 768 C C . GLY A 1 102 ? -15.080 -6.764 -6.474 1.00 96.06 102 GLY A C 1
ATOM 769 O O . GLY A 1 102 ? -15.457 -7.683 -5.749 1.00 96.06 102 GLY A O 1
ATOM 770 N N . VAL A 1 103 ? -13.803 -6.374 -6.518 1.00 97.69 103 VAL A N 1
ATOM 771 C CA . VAL A 1 103 ? -12.719 -6.973 -5.728 1.00 97.69 103 VAL A CA 1
ATOM 772 C C . VAL A 1 103 ? -12.522 -6.172 -4.433 1.00 97.69 103 VAL A C 1
ATOM 774 O O . VAL A 1 103 ? -12.295 -4.961 -4.498 1.00 97.69 103 VAL A O 1
ATOM 777 N N . PRO A 1 104 ? -12.571 -6.808 -3.246 1.00 97.50 104 PRO A N 1
ATOM 778 C CA . PRO A 1 104 ? -12.350 -6.116 -1.982 1.00 97.50 104 PRO A CA 1
ATOM 779 C C . PRO A 1 104 ? -10.910 -5.605 -1.864 1.00 97.50 104 PRO A C 1
ATOM 781 O O . PRO A 1 104 ? -9.958 -6.285 -2.257 1.00 97.50 104 PRO A O 1
ATOM 784 N N . VAL A 1 105 ? -10.755 -4.414 -1.280 1.00 98.12 105 VAL A N 1
ATOM 785 C CA . VAL A 1 105 ? -9.462 -3.733 -1.126 1.00 98.12 105 VAL A CA 1
ATOM 786 C C . VAL A 1 105 ? -9.103 -3.617 0.347 1.00 98.12 105 VAL A C 1
ATOM 788 O O . VAL A 1 105 ? -9.819 -2.978 1.118 1.00 98.12 105 VAL A O 1
ATOM 791 N N . LEU A 1 106 ? -7.984 -4.220 0.734 1.00 97.81 106 LEU A N 1
ATOM 792 C CA . LEU A 1 106 ? -7.427 -4.133 2.078 1.00 97.81 106 LEU A CA 1
ATOM 793 C C . LEU A 1 106 ? -6.201 -3.231 2.031 1.00 97.81 106 LEU A C 1
ATOM 795 O O . LEU A 1 106 ? -5.338 -3.409 1.171 1.00 97.81 106 LEU A O 1
ATOM 799 N N . ILE A 1 107 ? -6.116 -2.283 2.954 1.00 97.19 107 ILE A N 1
ATOM 800 C CA . ILE A 1 107 ? -5.019 -1.323 2.997 1.00 97.19 107 ILE A CA 1
ATOM 801 C C . ILE A 1 107 ? -4.342 -1.378 4.361 1.00 97.19 107 ILE A C 1
ATOM 803 O O . ILE A 1 107 ? -4.999 -1.214 5.388 1.00 97.19 107 ILE A O 1
ATOM 807 N N . ASP A 1 108 ? -3.024 -1.565 4.344 1.00 95.62 108 ASP A N 1
ATOM 808 C CA . ASP A 1 108 ? -2.151 -1.307 5.490 1.00 95.62 108 ASP A CA 1
ATOM 809 C C . ASP A 1 108 ? -1.622 0.129 5.342 1.00 95.62 108 ASP A C 1
ATOM 811 O O . ASP A 1 108 ? -0.780 0.378 4.467 1.00 95.62 108 ASP A O 1
ATOM 815 N N . PRO A 1 109 ? -2.214 1.107 6.054 1.00 95.06 109 PRO A N 1
ATOM 816 C CA . PRO A 1 109 ? -1.983 2.513 5.779 1.00 95.06 109 PRO A CA 1
ATOM 817 C C . PRO A 1 109 ? -0.625 2.976 6.293 1.00 95.06 109 PRO A C 1
ATOM 819 O O . PRO A 1 109 ? -0.069 2.456 7.256 1.00 95.06 109 PRO A O 1
ATOM 822 N N . LYS A 1 110 ? -0.144 4.078 5.716 1.00 93.44 110 LYS A N 1
ATOM 823 C CA . LYS A 1 110 ? 0.946 4.854 6.302 1.00 93.44 110 LYS A CA 1
ATOM 824 C C . LYS A 1 110 ? 0.629 6.333 6.358 1.00 93.44 110 LYS A C 1
ATOM 826 O O . LYS A 1 110 ? 0.073 6.892 5.415 1.00 93.44 110 LYS A O 1
ATOM 831 N N . GLY A 1 111 ? 1.061 6.959 7.450 1.00 89.75 111 GLY A N 1
ATOM 832 C CA . GLY A 1 111 ? 0.863 8.381 7.704 1.00 89.75 111 GLY A CA 1
ATOM 833 C C . GLY A 1 111 ? -0.496 8.666 8.333 1.00 89.75 111 GLY A C 1
ATOM 834 O O . GLY A 1 111 ? -1.102 7.788 8.935 1.00 89.75 111 GLY A O 1
ATOM 835 N N . THR A 1 112 ? -0.936 9.914 8.213 1.00 89.31 112 THR A N 1
ATOM 836 C CA . THR A 1 112 ? -2.158 10.432 8.850 1.00 89.31 112 THR A CA 1
ATOM 837 C C . THR A 1 112 ? -3.218 10.867 7.842 1.00 89.31 112 THR A C 1
ATOM 839 O O . THR A 1 112 ? -4.319 11.239 8.223 1.00 89.31 112 THR A O 1
ATOM 842 N N . ASP A 1 113 ? -2.893 10.862 6.552 1.00 92.44 113 ASP A N 1
ATOM 843 C CA . ASP A 1 113 ? -3.845 11.178 5.494 1.00 92.44 113 ASP A CA 1
ATOM 844 C C . ASP A 1 113 ? -4.582 9.898 5.095 1.00 92.44 113 ASP A C 1
ATOM 846 O O . ASP A 1 113 ? -4.090 9.119 4.278 1.00 92.44 113 ASP A O 1
ATOM 850 N N . PHE A 1 114 ? -5.722 9.640 5.739 1.00 94.50 114 PHE A N 1
ATOM 851 C CA . PHE A 1 114 ? -6.568 8.482 5.432 1.00 94.50 114 PHE A CA 1
ATOM 852 C C . PHE A 1 114 ? -7.587 8.766 4.325 1.00 94.50 114 PHE A C 1
ATOM 854 O O . PHE A 1 114 ? -8.137 7.821 3.762 1.00 94.50 114 PHE A O 1
ATOM 861 N N . GLU A 1 115 ? -7.772 10.031 3.937 1.00 95.19 115 GLU A N 1
ATOM 862 C CA . GLU A 1 115 ? -8.678 10.426 2.854 1.00 95.19 115 GLU A CA 1
ATOM 863 C C . GLU A 1 115 ? -8.292 9.746 1.539 1.00 95.19 115 GLU A C 1
ATOM 865 O O . GLU A 1 115 ? -9.133 9.229 0.804 1.00 95.19 115 GLU A O 1
ATOM 870 N N . ARG A 1 116 ? -6.987 9.621 1.279 1.00 95.62 116 ARG A N 1
ATOM 871 C CA . ARG A 1 116 ? -6.475 8.890 0.113 1.00 95.62 116 ARG A CA 1
ATOM 872 C C . ARG A 1 116 ? -6.823 7.398 0.102 1.00 95.62 116 ARG A C 1
ATOM 874 O O . ARG A 1 116 ? -6.644 6.762 -0.933 1.00 95.62 116 ARG A O 1
ATOM 881 N N . TYR A 1 117 ? -7.334 6.827 1.189 1.00 96.62 117 TYR A N 1
ATOM 882 C CA . TYR A 1 117 ? -7.797 5.438 1.264 1.00 96.62 117 TYR A CA 1
ATOM 883 C C . TYR A 1 117 ? -9.327 5.305 1.213 1.00 96.62 117 TYR A C 1
ATOM 885 O O . TYR A 1 117 ? -9.839 4.191 1.350 1.00 96.62 117 TYR A O 1
ATOM 893 N N . ARG A 1 118 ? -10.056 6.411 0.984 1.00 96.06 118 ARG A N 1
ATOM 894 C CA . ARG A 1 118 ? -11.516 6.425 0.839 1.00 96.06 118 ARG A CA 1
ATOM 895 C C . ARG A 1 118 ? -12.002 5.333 -0.109 1.00 96.06 118 ARG A C 1
ATOM 897 O O . ARG A 1 118 ? -11.440 5.140 -1.190 1.00 96.06 118 ARG A O 1
ATOM 904 N N . GLY A 1 119 ? -13.052 4.631 0.306 1.00 95.69 119 GLY A N 1
ATOM 905 C CA . GLY A 1 119 ? -13.668 3.554 -0.462 1.00 95.69 119 GLY A CA 1
ATOM 906 C C . GLY A 1 119 ? -12.948 2.204 -0.368 1.00 95.69 119 GLY A C 1
ATOM 907 O O . GLY A 1 119 ? -13.379 1.249 -1.018 1.00 95.69 119 GLY A O 1
ATOM 908 N N . ALA A 1 120 ? -11.875 2.063 0.411 1.00 97.19 120 ALA A N 1
ATOM 909 C CA . ALA A 1 120 ? -11.322 0.740 0.695 1.00 97.19 120 ALA A CA 1
ATOM 910 C C . ALA A 1 120 ? -12.343 -0.151 1.433 1.00 97.19 120 ALA A C 1
ATOM 912 O O . ALA A 1 120 ? -13.290 0.320 2.059 1.00 97.19 120 ALA A O 1
ATOM 913 N N . THR A 1 121 ? -12.172 -1.469 1.371 1.00 96.69 121 THR A N 1
ATOM 914 C CA . THR A 1 121 ? -13.020 -2.399 2.133 1.00 96.69 121 THR A CA 1
ATOM 915 C C . THR A 1 121 ? -12.606 -2.437 3.598 1.00 96.69 121 THR A C 1
ATOM 917 O O . THR A 1 121 ? -13.457 -2.396 4.484 1.00 96.69 121 THR A O 1
ATOM 920 N N . LEU A 1 122 ? -11.297 -2.506 3.846 1.00 94.81 122 LEU A N 1
ATOM 921 C CA . LEU A 1 122 ? -10.720 -2.589 5.181 1.00 94.81 122 LEU A CA 1
ATOM 922 C C . LEU A 1 122 ? -9.430 -1.774 5.248 1.00 94.81 122 LEU A C 1
ATOM 924 O O . LEU A 1 122 ? -8.596 -1.841 4.346 1.00 94.81 122 LEU A O 1
ATOM 928 N N . LEU A 1 123 ? -9.260 -1.067 6.360 1.00 95.12 123 LEU A N 1
ATOM 929 C CA . LEU A 1 123 ? -8.037 -0.368 6.721 1.00 95.12 123 LEU A CA 1
ATOM 930 C C . LEU A 1 123 ? -7.473 -1.004 7.997 1.00 95.12 123 LEU A C 1
ATOM 932 O O . LEU A 1 123 ? -8.231 -1.232 8.941 1.00 95.12 123 LEU A O 1
ATOM 936 N N . THR A 1 124 ? -6.170 -1.286 8.045 1.00 93.62 124 THR A N 1
ATOM 937 C CA . THR A 1 124 ? -5.518 -1.931 9.201 1.00 93.62 124 THR A CA 1
ATOM 938 C C . THR A 1 124 ? -4.472 -1.032 9.871 1.00 93.62 124 THR A C 1
ATOM 940 O O . THR A 1 124 ? -3.306 -1.414 9.930 1.00 93.62 124 THR A O 1
ATOM 943 N N . PRO A 1 125 ? -4.834 0.167 10.372 1.00 94.19 125 PRO A N 1
ATOM 944 C CA . PRO A 1 125 ? -3.873 1.017 11.063 1.00 94.19 125 PRO A CA 1
ATOM 945 C C . PRO A 1 125 ? -3.457 0.391 12.397 1.00 94.19 125 PRO A C 1
ATOM 947 O O . PRO A 1 125 ? -4.258 -0.258 13.076 1.00 94.19 125 PRO A O 1
ATOM 950 N N . ASN A 1 126 ? -2.225 0.651 12.833 1.00 93.31 126 ASN A N 1
ATOM 951 C CA . ASN A 1 126 ? -1.899 0.448 14.245 1.00 93.31 126 ASN A CA 1
ATOM 952 C C . ASN A 1 126 ? -2.535 1.551 15.117 1.00 93.31 126 ASN A C 1
ATOM 954 O O . ASN A 1 126 ? -2.989 2.578 14.609 1.00 93.31 126 ASN A O 1
ATOM 958 N N . LEU A 1 127 ? -2.545 1.364 16.444 1.00 93.12 127 LEU A N 1
ATOM 959 C CA . LEU A 1 127 ? -3.170 2.321 17.368 1.00 93.12 127 LEU A CA 1
ATOM 960 C C . LEU A 1 127 ? -2.596 3.739 17.222 1.00 93.12 127 LEU A C 1
ATOM 962 O O . LEU A 1 127 ? -3.349 4.703 17.251 1.00 93.12 127 LEU A O 1
ATOM 966 N N . SER A 1 128 ? -1.284 3.880 17.019 1.00 92.81 128 SER A N 1
ATOM 967 C CA . SER A 1 128 ? -0.658 5.196 16.866 1.00 92.81 128 SER A CA 1
ATOM 968 C C . SER A 1 128 ? -1.071 5.902 15.572 1.00 92.81 128 SER A C 1
ATOM 970 O O . SER A 1 128 ? -1.281 7.110 15.589 1.00 92.81 128 SER A O 1
ATOM 972 N N . GLU A 1 129 ? -1.205 5.174 14.462 1.00 93.69 129 GLU A N 1
ATOM 973 C CA . GLU A 1 129 ? -1.714 5.718 13.194 1.00 93.69 129 GLU A CA 1
ATOM 974 C C . GLU A 1 129 ? -3.190 6.097 13.309 1.00 93.69 129 GLU A C 1
ATOM 976 O O . GLU A 1 129 ? -3.576 7.185 12.896 1.00 93.69 129 GLU A O 1
ATOM 981 N N . PHE A 1 130 ? -3.995 5.244 13.941 1.00 94.44 130 PHE A N 1
ATOM 982 C CA . PHE A 1 130 ? -5.401 5.521 14.208 1.00 94.44 130 PHE A CA 1
ATOM 983 C C . PHE A 1 130 ? -5.584 6.783 15.066 1.00 94.44 130 PHE A C 1
ATOM 985 O O . PHE A 1 130 ? -6.285 7.709 14.663 1.00 94.44 130 PHE A O 1
ATOM 992 N N . GLU A 1 131 ? -4.903 6.873 16.211 1.00 95.00 131 GLU A N 1
ATOM 993 C CA . GLU A 1 131 ? -4.977 8.031 17.111 1.00 95.00 131 GLU A CA 1
ATOM 994 C C . GLU A 1 131 ? -4.420 9.316 16.493 1.00 95.00 131 GLU A C 1
ATOM 996 O O . GLU A 1 131 ? -4.841 10.409 16.870 1.00 95.00 131 GLU A O 1
ATOM 1001 N N . ALA A 1 132 ? -3.487 9.217 15.545 1.00 93.81 132 ALA A N 1
ATOM 1002 C CA . ALA A 1 132 ? -2.998 10.384 14.822 1.00 93.81 132 ALA A CA 1
ATOM 1003 C C . ALA A 1 132 ? -4.068 10.999 13.902 1.00 93.81 132 ALA A C 1
ATOM 1005 O O . ALA A 1 132 ? -3.973 12.181 13.579 1.00 93.81 132 ALA A O 1
ATOM 1006 N N . VAL A 1 133 ? -5.086 10.220 13.519 1.00 93.62 133 VAL A N 1
ATOM 1007 C CA . VAL A 1 133 ? -6.220 10.666 12.697 1.00 93.62 133 VAL A CA 1
ATOM 1008 C C . VAL A 1 133 ? -7.413 11.054 13.568 1.00 93.62 133 VAL A C 1
ATOM 1010 O O . VAL A 1 133 ? -7.960 12.141 13.416 1.00 93.62 133 VAL A O 1
ATOM 1013 N N . VAL A 1 134 ? -7.805 10.197 14.517 1.00 93.19 134 VAL A N 1
ATOM 1014 C CA . VAL A 1 134 ? -9.031 10.396 15.316 1.00 93.19 134 VAL A CA 1
ATOM 1015 C C . VAL A 1 134 ? -8.793 11.071 16.671 1.00 93.19 134 VAL A C 1
ATOM 1017 O O . VAL A 1 134 ? -9.733 11.273 17.442 1.00 93.19 134 VAL A O 1
ATOM 1020 N N . GLY A 1 135 ? -7.539 11.380 17.008 1.00 94.25 135 GLY A N 1
ATOM 1021 C CA . GLY A 1 135 ? -7.109 11.826 18.334 1.00 94.25 135 GLY A CA 1
ATOM 1022 C C . GLY A 1 135 ? -6.916 10.675 19.331 1.00 94.25 135 GLY A C 1
ATOM 1023 O O . GLY A 1 135 ? -7.374 9.553 19.118 1.00 94.25 135 GLY A O 1
ATOM 1024 N N . LYS A 1 136 ? -6.286 10.961 20.479 1.00 95.44 136 LYS A N 1
ATOM 1025 C CA . LYS A 1 136 ? -6.038 9.951 21.526 1.00 95.44 136 LYS A CA 1
ATOM 1026 C C . LYS A 1 136 ? -7.322 9.338 22.078 1.00 95.44 136 LYS A C 1
ATOM 1028 O O . LYS A 1 136 ? -8.273 10.075 22.366 1.00 95.44 136 LYS A O 1
ATOM 1033 N N . CYS A 1 137 ? -7.311 8.024 22.270 1.00 95.25 137 CYS A N 1
ATOM 1034 C CA . CYS A 1 137 ? -8.392 7.256 22.877 1.00 95.25 137 CYS A CA 1
ATOM 1035 C C . CYS A 1 137 ? -7.968 6.815 24.282 1.00 95.25 137 CYS A C 1
ATOM 1037 O O . CYS A 1 137 ? -6.851 6.350 24.488 1.00 95.25 137 CYS A O 1
ATOM 1039 N N . GLN A 1 138 ? -8.841 6.994 25.269 1.00 93.94 138 GLN A N 1
ATOM 1040 C CA . GLN A 1 138 ? -8.511 6.665 26.664 1.00 93.94 138 GLN A CA 1
ATOM 1041 C C . GLN A 1 138 ? -8.861 5.220 27.036 1.00 93.94 138 GLN A C 1
ATOM 1043 O O . GLN A 1 138 ? -8.293 4.674 27.979 1.00 93.94 138 GLN A O 1
ATOM 1048 N N . ASP A 1 139 ? -9.788 4.614 26.300 1.00 95.00 139 ASP A N 1
ATOM 1049 C CA . ASP A 1 139 ? -10.331 3.286 26.548 1.00 95.00 139 ASP A CA 1
ATOM 1050 C C . ASP A 1 139 ? -10.809 2.636 25.238 1.00 95.00 139 ASP A C 1
ATOM 1052 O O . ASP A 1 139 ? -10.818 3.251 24.167 1.00 95.00 139 ASP A O 1
ATOM 1056 N N . GLU A 1 140 ? -11.205 1.367 25.329 1.00 94.69 140 GLU A N 1
ATOM 1057 C CA . GLU A 1 140 ? -11.712 0.586 24.199 1.00 94.69 140 GLU A CA 1
ATOM 1058 C C . GLU A 1 140 ? -13.024 1.149 23.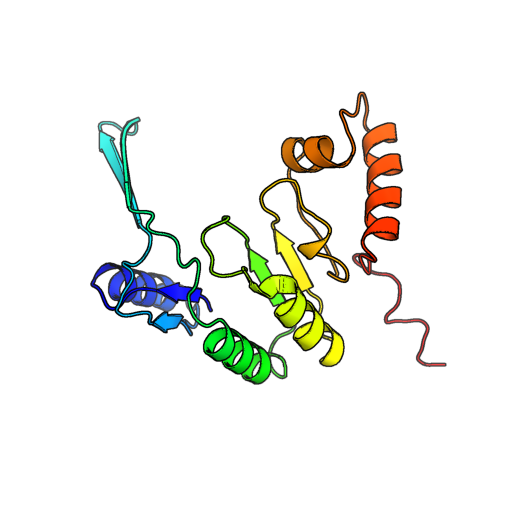631 1.00 94.69 140 GLU A C 1
ATOM 1060 O O . GLU A 1 140 ? -13.239 1.109 22.420 1.00 94.69 140 GLU A O 1
ATOM 1065 N N . ALA A 1 141 ? -13.876 1.742 24.472 1.00 96.44 141 ALA A N 1
ATOM 1066 C CA . ALA A 1 141 ? -15.141 2.319 24.029 1.00 96.44 141 ALA A CA 1
ATOM 1067 C C . ALA A 1 141 ? -14.917 3.498 23.067 1.00 96.44 141 ALA A C 1
ATOM 1069 O O . ALA A 1 141 ? -15.564 3.570 22.021 1.00 96.44 141 ALA A O 1
ATOM 1070 N N . GLN A 1 142 ? -13.952 4.376 23.364 1.00 97.06 142 GLN A N 1
ATOM 1071 C CA . GLN A 1 142 ? -13.563 5.467 22.468 1.00 97.06 142 GLN A CA 1
ATOM 1072 C C . GLN A 1 142 ? -12.934 4.958 21.170 1.00 97.06 142 GLN A C 1
ATOM 1074 O O . GLN A 1 142 ? -13.180 5.549 20.117 1.00 97.06 142 GLN A O 1
ATOM 1079 N N . ILE A 1 143 ? -12.159 3.867 21.220 1.00 95.12 143 ILE A N 1
ATOM 1080 C CA . ILE A 1 143 ? -11.594 3.245 20.012 1.00 95.12 143 ILE A CA 1
ATOM 1081 C C . ILE A 1 143 ? -12.725 2.779 19.093 1.00 95.12 143 ILE A C 1
ATOM 1083 O O . ILE A 1 143 ? -12.728 3.121 17.911 1.00 95.12 143 ILE A O 1
ATOM 1087 N N . VAL A 1 144 ? -13.708 2.052 19.632 1.00 95.00 144 VAL A N 1
ATOM 1088 C CA . VAL A 1 144 ? -14.857 1.563 18.858 1.00 95.00 144 VAL A CA 1
ATOM 1089 C C . VAL A 1 144 ? -15.678 2.728 18.305 1.00 95.00 144 VAL A C 1
ATOM 1091 O O . VAL A 1 144 ? -15.948 2.768 17.106 1.00 95.00 144 VAL A O 1
ATOM 1094 N N . GLU A 1 145 ? -16.033 3.707 19.139 1.00 96.75 145 GLU A N 1
ATOM 1095 C CA . GLU A 1 145 ? -16.842 4.858 18.722 1.00 96.75 145 GLU A CA 1
ATOM 1096 C C . GLU A 1 145 ? -16.177 5.635 17.576 1.00 96.75 145 GLU A C 1
ATOM 1098 O O . GLU A 1 145 ? -16.806 5.921 16.554 1.00 96.75 145 GLU A O 1
ATOM 1103 N N . ARG A 1 146 ? -14.891 5.971 17.727 1.00 95.69 146 ARG A N 1
ATOM 1104 C CA . ARG A 1 146 ? -14.153 6.726 16.709 1.00 95.69 146 ARG A CA 1
ATOM 1105 C C . ARG A 1 146 ? -13.844 5.880 15.480 1.00 95.69 146 ARG A C 1
ATOM 1107 O O . ARG A 1 146 ? -13.846 6.417 14.378 1.00 95.69 146 ARG A O 1
ATOM 1114 N N . GLY A 1 147 ? -13.655 4.572 15.645 1.00 94.31 147 GLY A N 1
ATOM 1115 C CA . GLY A 1 147 ? -13.487 3.628 14.543 1.00 94.31 147 GLY A CA 1
ATOM 1116 C C . GLY A 1 147 ? -14.722 3.578 13.649 1.00 94.31 147 GLY A C 1
ATOM 1117 O O . GLY A 1 147 ? -14.603 3.683 12.432 1.00 94.31 147 GLY A O 1
ATOM 1118 N N . MET A 1 148 ? -15.916 3.523 14.243 1.00 94.06 148 MET A N 1
ATOM 1119 C CA . MET A 1 148 ? -17.174 3.555 13.490 1.00 94.06 148 MET A CA 1
ATOM 1120 C C . MET A 1 148 ? -17.383 4.884 12.755 1.00 94.06 148 MET A C 1
ATOM 1122 O O . MET A 1 148 ? -17.838 4.882 11.612 1.00 94.06 148 MET A O 1
ATOM 1126 N N . LYS A 1 149 ? -17.009 6.017 13.370 1.00 94.19 149 LYS A N 1
ATOM 1127 C CA . LYS A 1 149 ? -17.030 7.327 12.694 1.00 94.19 149 LYS A CA 1
ATOM 1128 C C . LYS A 1 149 ? -16.072 7.358 11.506 1.00 94.19 149 LYS A C 1
ATOM 1130 O O . LYS A 1 149 ? -16.479 7.779 10.433 1.00 94.19 149 LYS A O 1
ATOM 1135 N N . LEU A 1 150 ? -14.853 6.848 11.678 1.00 93.69 150 LEU A N 1
ATOM 1136 C CA . LEU A 1 150 ? -13.836 6.772 10.627 1.00 9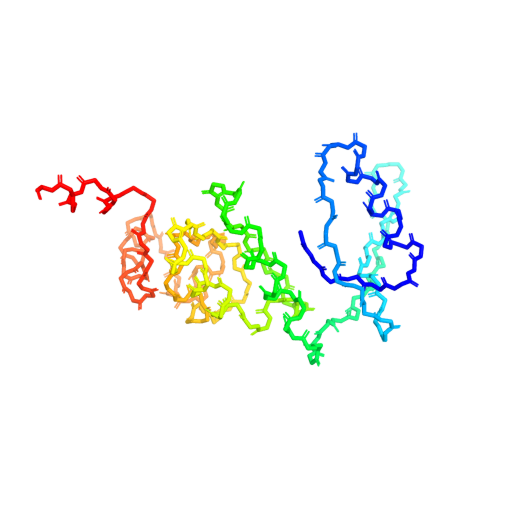3.69 150 LEU A CA 1
ATOM 1137 C C . LEU A 1 150 ? -14.293 5.900 9.447 1.00 93.69 150 LEU A C 1
ATOM 1139 O O . LEU A 1 150 ? -14.114 6.284 8.293 1.00 93.69 150 LEU A O 1
ATOM 1143 N N . ILE A 1 151 ? -14.913 4.748 9.730 1.00 93.81 151 ILE A N 1
ATOM 1144 C CA . ILE A 1 151 ? -15.496 3.863 8.709 1.00 93.81 151 ILE A CA 1
ATOM 1145 C C . ILE A 1 151 ? -16.528 4.619 7.870 1.00 93.81 151 ILE A C 1
ATOM 1147 O O . ILE A 1 151 ? -16.472 4.559 6.643 1.00 93.81 151 ILE A O 1
ATOM 1151 N N . ALA A 1 152 ? -17.437 5.351 8.518 1.00 92.75 152 ALA A N 1
ATOM 1152 C CA . ALA A 1 152 ? -18.444 6.142 7.821 1.00 92.75 152 ALA A CA 1
ATOM 1153 C C . ALA A 1 152 ? -17.824 7.319 7.045 1.00 92.75 152 ALA A C 1
ATOM 1155 O O . ALA A 1 152 ? -18.179 7.548 5.892 1.00 92.75 152 ALA A O 1
ATOM 1156 N N . GLU A 1 153 ? -16.881 8.041 7.654 1.00 93.38 153 GLU A N 1
ATOM 1157 C CA . GLU A 1 153 ? -16.241 9.230 7.084 1.00 93.38 153 GLU A CA 1
ATOM 1158 C C . GLU A 1 153 ? -15.465 8.923 5.803 1.00 93.38 153 GLU A C 1
ATOM 1160 O O . GLU A 1 153 ? -15.577 9.679 4.838 1.00 93.38 153 GLU A O 1
ATOM 1165 N N . PHE A 1 154 ? -14.728 7.809 5.764 1.00 93.75 1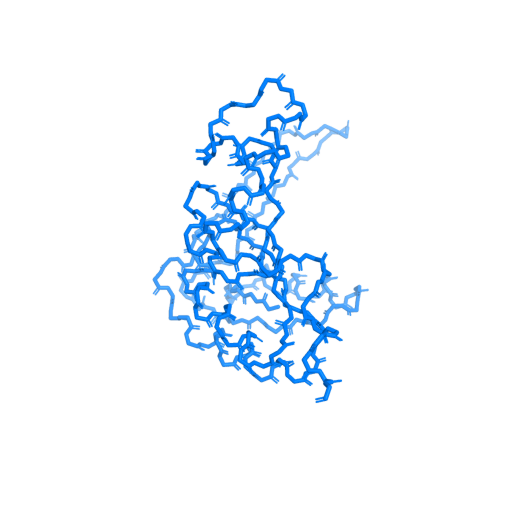54 PHE A N 1
ATOM 1166 C CA . PHE A 1 154 ? -13.935 7.389 4.601 1.00 93.75 154 PHE A CA 1
ATOM 1167 C C . PHE A 1 154 ? -14.625 6.328 3.735 1.00 93.75 154 PHE A C 1
ATOM 1169 O O . PHE A 1 154 ? -13.979 5.721 2.879 1.00 93.75 154 PHE A O 1
ATOM 1176 N N . GLU A 1 155 ? -15.928 6.106 3.930 1.00 92.50 155 GLU A N 1
ATOM 1177 C CA . GLU A 1 155 ? -16.734 5.163 3.139 1.00 92.50 155 GLU A CA 1
ATOM 1178 C C . GLU A 1 155 ? -16.107 3.762 3.066 1.00 92.50 155 GLU A C 1
ATOM 1180 O O . GLU A 1 155 ? -16.066 3.115 2.011 1.00 92.50 155 GLU A O 1
ATOM 1185 N N . LEU A 1 156 ? -15.575 3.295 4.198 1.00 91.31 156 LEU A N 1
ATOM 1186 C CA . LEU A 1 156 ? -15.039 1.948 4.283 1.00 91.31 156 LEU A CA 1
ATOM 1187 C C . LEU A 1 156 ? -16.205 0.961 4.232 1.00 91.31 156 LEU A C 1
ATOM 1189 O O . LEU A 1 156 ? -17.160 1.071 4.996 1.00 91.31 156 LEU A O 1
ATOM 1193 N N . VAL A 1 157 ? -16.133 -0.015 3.329 1.00 78.31 157 VAL A N 1
ATOM 1194 C CA . VAL A 1 157 ? -17.272 -0.917 3.050 1.00 78.31 157 VAL A CA 1
ATOM 1195 C C . VAL A 1 157 ? -17.559 -1.872 4.223 1.00 78.31 157 VAL A C 1
ATOM 1197 O O . VAL A 1 157 ? -18.635 -2.459 4.297 1.00 78.31 157 VAL A O 1
ATOM 1200 N N . GLY A 1 158 ? -16.623 -1.999 5.171 1.00 59.38 158 GLY A N 1
ATOM 1201 C CA . GLY A 1 158 ? -16.724 -2.908 6.307 1.00 59.38 158 GLY A CA 1
ATOM 1202 C C . GLY A 1 158 ? -16.426 -4.352 5.897 1.00 59.38 158 GLY A C 1
ATOM 1203 O O . GLY A 1 158 ? -16.835 -4.835 4.839 1.00 59.38 158 GLY A O 1
ATOM 1204 N N . ALA A 1 159 ? -15.680 -5.074 6.733 1.00 45.47 159 ALA A N 1
ATOM 1205 C CA . ALA A 1 159 ? -15.524 -6.513 6.569 1.00 45.47 159 ALA A CA 1
ATOM 1206 C C . ALA A 1 159 ? -16.856 -7.188 6.948 1.00 45.47 159 ALA A C 1
ATOM 1208 O O . ALA A 1 159 ? -17.173 -7.293 8.126 1.00 45.47 159 ALA A O 1
ATOM 1209 N N . ALA A 1 160 ? -17.604 -7.634 5.934 1.00 40.19 160 ALA A N 1
ATOM 1210 C CA . ALA A 1 160 ? -18.923 -8.281 5.996 1.00 40.19 160 ALA A CA 1
ATOM 1211 C C . ALA A 1 160 ? -20.118 -7.340 6.265 1.00 40.19 160 ALA A C 1
ATOM 1213 O O . ALA A 1 160 ? -20.323 -6.858 7.373 1.00 40.19 160 ALA A O 1
ATOM 1214 N N . GLY A 1 161 ? -20.966 -7.149 5.245 1.00 34.56 161 GLY A N 1
ATOM 1215 C CA . GLY A 1 161 ? -22.259 -6.483 5.421 1.00 34.56 161 GLY A CA 1
ATOM 1216 C C . GLY A 1 161 ? -23.131 -6.378 4.171 1.00 34.56 161 GLY A C 1
ATOM 1217 O O . GLY A 1 161 ? -24.289 -6.769 4.229 1.00 34.56 161 GLY A O 1
ATOM 1218 N N . ASP A 1 162 ? -22.596 -5.921 3.034 1.00 36.94 162 ASP A N 1
ATOM 1219 C CA . ASP A 1 162 ? -23.478 -5.409 1.962 1.00 36.94 162 ASP A CA 1
ATOM 1220 C C . ASP A 1 162 ? -23.540 -6.237 0.666 1.00 36.94 162 ASP A C 1
ATOM 1222 O O . ASP A 1 162 ? -24.394 -6.016 -0.192 1.00 36.94 162 ASP A O 1
ATOM 1226 N N . ALA A 1 163 ? -22.698 -7.263 0.515 1.00 38.75 163 ALA A N 1
ATOM 1227 C CA . ALA A 1 163 ? -22.718 -8.115 -0.681 1.00 38.75 163 ALA A CA 1
ATOM 1228 C C . ALA A 1 163 ? -23.841 -9.179 -0.684 1.00 38.75 163 ALA A C 1
ATOM 1230 O O . ALA A 1 163 ? -23.993 -9.903 -1.669 1.00 38.75 163 ALA A O 1
ATOM 1231 N N . ALA A 1 164 ? -24.628 -9.289 0.395 1.00 36.34 164 ALA A N 1
ATOM 1232 C CA . ALA A 1 164 ? -25.669 -10.312 0.552 1.00 36.34 164 ALA A CA 1
ATOM 1233 C C . ALA A 1 164 ? -27.116 -9.784 0.465 1.00 36.34 164 ALA A C 1
ATOM 1235 O O . ALA A 1 164 ? -28.036 -10.596 0.429 1.00 36.34 164 ALA A O 1
ATOM 1236 N N . LEU A 1 165 ? -27.344 -8.464 0.401 1.00 34.66 165 LEU A N 1
ATOM 1237 C CA . LEU A 1 165 ? -28.696 -7.875 0.456 1.00 34.66 165 LEU A CA 1
ATOM 1238 C C . LEU A 1 165 ? -29.199 -7.258 -0.861 1.00 34.66 165 LEU A C 1
ATOM 1240 O O . LEU A 1 165 ? -30.327 -6.783 -0.913 1.00 34.66 165 LEU A O 1
ATOM 1244 N N . SER A 1 166 ? -28.421 -7.312 -1.945 1.00 32.56 166 SER A N 1
ATOM 1245 C CA . SER A 1 166 ? -28.803 -6.749 -3.255 1.00 32.56 166 SER A CA 1
ATOM 1246 C C . SER A 1 166 ? -29.088 -7.790 -4.348 1.00 32.56 166 SER A C 1
ATOM 1248 O O . SER A 1 166 ? -29.241 -7.438 -5.515 1.00 32.56 166 SER A O 1
ATOM 1250 N N . ARG A 1 167 ? -29.217 -9.075 -3.987 1.00 36.59 167 ARG A N 1
ATOM 1251 C CA . ARG A 1 167 ? -29.811 -10.110 -4.856 1.00 36.59 167 ARG A CA 1
ATOM 1252 C C . ARG A 1 167 ? -31.164 -10.540 -4.287 1.00 36.59 167 ARG A C 1
ATOM 1254 O O . ARG A 1 167 ? -31.282 -11.630 -3.733 1.00 36.59 167 ARG A O 1
ATOM 1261 N N . GLY A 1 168 ? -32.136 -9.636 -4.374 1.00 33.91 168 GLY A N 1
ATOM 1262 C CA . GLY A 1 168 ? -33.566 -9.910 -4.215 1.00 33.91 168 GLY A CA 1
ATOM 1263 C C . GLY A 1 168 ? -34.263 -9.774 -5.557 1.00 33.91 168 GLY A C 1
ATOM 1264 O O . GLY A 1 168 ? -33.873 -8.848 -6.302 1.00 33.91 168 GLY A O 1
#